Protein AF-A0A9D7EBZ7-F1 (afdb_monomer_lite)

Foldseek 3Di:
DQLLDLVVLLVVLVVCCVVVVAAAEAELDWADFAFADPVGDDPVVLVVRLSTQPVSLVSNCVNRLVRCQVVLGHFYAYDFDCLLVPPDHRGNSVNVSHDPDGRDVDSPRHD

Radius of gyration: 15.59 Å; chains: 1; bounding box: 38×27×40 Å

Structure (mmCIF, N/CA/C/O backbone):
data_AF-A0A9D7EBZ7-F1
#
_entry.id   AF-A0A9D7EBZ7-F1
#
loop_
_atom_site.group_PDB
_atom_site.id
_atom_site.type_symbol
_atom_site.label_atom_id
_atom_site.label_alt_id
_atom_site.label_comp_id
_atom_site.label_asym_id
_atom_site.label_entity_id
_atom_site.label_seq_id
_atom_site.pdbx_PDB_ins_code
_atom_site.Cartn_x
_atom_site.Cartn_y
_atom_site.Cartn_z
_atom_site.occupancy
_atom_site.B_iso_or_equiv
_atom_site.auth_seq_id
_atom_site.auth_comp_id
_atom_site.auth_asym_id
_atom_site.auth_atom_id
_atom_site.pdbx_PDB_model_num
ATOM 1 N N . MET A 1 1 ? -5.151 -9.633 0.486 1.00 91.19 1 MET A N 1
ATOM 2 C CA . MET A 1 1 ? -5.537 -8.247 0.155 1.00 91.19 1 MET A CA 1
ATOM 3 C C . MET A 1 1 ? -4.578 -7.730 -0.897 1.00 91.19 1 MET A C 1
ATOM 5 O O . MET A 1 1 ? -3.376 -7.832 -0.677 1.00 91.19 1 MET A O 1
ATOM 9 N N . ASP A 1 2 ? -5.095 -7.216 -2.009 1.00 94.62 2 ASP A N 1
ATOM 10 C CA . ASP A 1 2 ? -4.317 -6.480 -3.008 1.00 94.62 2 ASP A CA 1
ATOM 11 C C . ASP A 1 2 ? -4.456 -4.974 -2.731 1.00 94.62 2 ASP A C 1
ATOM 13 O O . ASP A 1 2 ? -5.565 -4.457 -2.673 1.00 94.62 2 ASP A O 1
ATOM 17 N N . ILE A 1 3 ? -3.339 -4.270 -2.527 1.00 92.50 3 ILE A N 1
ATOM 18 C CA . ILE A 1 3 ? -3.337 -2.829 -2.214 1.00 92.50 3 ILE A CA 1
ATOM 19 C C . ILE A 1 3 ? -3.491 -1.938 -3.453 1.00 92.50 3 ILE A C 1
ATOM 21 O O . ILE A 1 3 ? -3.648 -0.723 -3.328 1.00 92.50 3 ILE A O 1
ATOM 25 N N . SER A 1 4 ? -3.423 -2.512 -4.654 1.00 94.00 4 SER A N 1
ATOM 26 C CA . SER A 1 4 ? -3.658 -1.783 -5.900 1.00 94.00 4 SER A CA 1
ATOM 27 C C . SER A 1 4 ? -5.150 -1.548 -6.175 1.00 94.00 4 SER A C 1
ATOM 29 O O . SER A 1 4 ? -5.482 -0.643 -6.944 1.00 94.00 4 SER A O 1
ATOM 31 N N . ASP A 1 5 ? -6.029 -2.282 -5.482 1.00 96.56 5 ASP A N 1
ATOM 32 C CA . ASP A 1 5 ? -7.487 -2.210 -5.573 1.00 96.56 5 ASP A CA 1
ATOM 33 C C . ASP A 1 5 ? -8.110 -1.716 -4.256 1.00 96.56 5 ASP A C 1
ATOM 35 O O . ASP A 1 5 ? -7.930 -2.300 -3.187 1.00 96.56 5 ASP A O 1
ATOM 39 N N . SER A 1 6 ? -8.891 -0.639 -4.339 1.00 95.44 6 SER A N 1
ATOM 40 C CA . SER A 1 6 ? -9.592 -0.074 -3.184 1.00 95.44 6 SER A CA 1
ATOM 41 C C . SER A 1 6 ? -10.625 -1.040 -2.597 1.00 95.44 6 SER A C 1
ATOM 43 O O . SER A 1 6 ? -10.713 -1.146 -1.378 1.00 95.44 6 SER A O 1
ATOM 45 N N . ALA A 1 7 ? -11.361 -1.787 -3.429 1.00 97.50 7 ALA A N 1
ATOM 46 C CA . ALA A 1 7 ? -12.395 -2.700 -2.944 1.00 97.50 7 ALA A CA 1
ATOM 47 C C . ALA A 1 7 ? -11.783 -3.867 -2.158 1.00 97.50 7 ALA A C 1
ATOM 49 O O . ALA A 1 7 ? -12.284 -4.232 -1.090 1.00 97.50 7 ALA A O 1
ATOM 50 N N . SER A 1 8 ? -10.656 -4.415 -2.633 1.00 98.00 8 SER A N 1
ATOM 51 C CA . SER A 1 8 ? -9.901 -5.413 -1.875 1.00 98.00 8 SER A CA 1
ATOM 52 C C . SER A 1 8 ? -9.413 -4.883 -0.524 1.00 98.00 8 SER A C 1
ATOM 54 O O . SER A 1 8 ? -9.393 -5.665 0.431 1.00 98.00 8 SER A O 1
ATOM 56 N N . VAL A 1 9 ? -8.983 -3.619 -0.438 1.00 97.88 9 VAL A N 1
ATOM 57 C CA . VAL A 1 9 ? -8.517 -3.012 0.819 1.00 97.88 9 VAL A CA 1
ATOM 58 C C . VAL A 1 9 ? -9.673 -2.810 1.789 1.00 97.88 9 VAL A C 1
ATOM 60 O O . VAL A 1 9 ? -9.587 -3.249 2.936 1.00 97.88 9 VAL A O 1
ATOM 63 N N . ASP A 1 10 ? -10.764 -2.209 1.323 1.00 97.38 10 ASP A N 1
ATOM 64 C CA . ASP A 1 10 ? -11.931 -1.910 2.152 1.00 97.38 10 ASP A CA 1
ATOM 65 C C . ASP A 1 10 ? -12.536 -3.193 2.730 1.00 97.38 10 ASP A C 1
ATOM 67 O O . ASP A 1 10 ? -12.809 -3.270 3.929 1.00 97.38 10 ASP A O 1
ATOM 71 N N . LYS A 1 11 ? -12.652 -4.243 1.903 1.00 98.25 11 LYS A N 1
ATOM 72 C CA . LYS A 1 11 ? -13.114 -5.563 2.344 1.00 98.25 11 LYS A CA 1
ATOM 73 C C . LYS A 1 11 ? -12.225 -6.136 3.448 1.00 98.25 11 LYS A C 1
ATOM 75 O O . LYS A 1 11 ? -12.730 -6.555 4.484 1.00 98.25 11 LYS A O 1
ATOM 80 N N . ALA A 1 12 ? -10.908 -6.134 3.251 1.00 97.81 12 ALA A N 1
ATOM 81 C CA . ALA A 1 12 ? -9.978 -6.702 4.222 1.00 97.81 12 ALA A CA 1
ATOM 82 C C . ALA A 1 12 ? -9.969 -5.928 5.551 1.00 97.81 12 ALA A C 1
ATOM 84 O O . ALA A 1 12 ? -9.928 -6.535 6.620 1.00 97.81 12 ALA A O 1
ATOM 85 N N . VAL A 1 13 ? -10.037 -4.593 5.505 1.00 97.50 13 VAL A N 1
ATOM 86 C CA . VAL A 1 13 ? -10.122 -3.766 6.718 1.00 97.50 13 VAL A CA 1
ATOM 87 C C . VAL A 1 13 ? -11.437 -4.015 7.453 1.00 97.50 13 VAL A C 1
ATOM 89 O O . VAL A 1 13 ? -11.419 -4.184 8.672 1.00 97.50 13 VAL A O 1
ATOM 92 N N . ALA A 1 14 ? -12.561 -4.097 6.736 1.00 97.38 14 ALA A N 1
ATOM 93 C CA . ALA A 1 14 ? -13.860 -4.396 7.331 1.00 97.38 14 ALA A CA 1
ATOM 94 C C . ALA A 1 14 ? -13.879 -5.774 8.012 1.00 97.38 14 ALA A C 1
ATOM 96 O O . ALA A 1 14 ? -14.337 -5.885 9.147 1.00 97.38 14 ALA A O 1
ATOM 97 N N . GLU A 1 15 ? -13.325 -6.804 7.366 1.00 97.94 15 GLU A N 1
ATOM 98 C CA . GLU A 1 15 ? -13.216 -8.154 7.935 1.00 97.94 15 GLU A CA 1
ATOM 99 C C . GLU A 1 15 ? -12.388 -8.175 9.229 1.00 97.94 15 GLU A C 1
ATOM 101 O O . GLU A 1 15 ? -12.781 -8.814 10.207 1.00 97.94 15 GLU A O 1
ATOM 106 N N . ILE A 1 16 ? -11.261 -7.457 9.273 1.00 97.25 16 ILE A N 1
ATOM 107 C CA . ILE A 1 16 ? -10.430 -7.366 10.484 1.00 97.25 16 ILE A CA 1
ATOM 108 C C . ILE A 1 16 ? -11.181 -6.630 11.593 1.00 97.25 16 ILE A C 1
ATOM 110 O O . ILE A 1 16 ? -11.203 -7.096 12.729 1.00 97.25 16 ILE A O 1
ATOM 114 N N . LEU A 1 17 ? -11.826 -5.504 11.281 1.00 96.12 17 LEU A N 1
ATOM 115 C CA . LEU A 1 17 ? -12.593 -4.743 12.269 1.00 96.12 17 LEU A CA 1
ATOM 116 C C . LEU A 1 17 ? -13.782 -5.537 12.812 1.00 96.12 17 LEU A C 1
ATOM 118 O O . LEU A 1 17 ? -14.072 -5.443 14.000 1.00 96.12 17 LEU A O 1
ATOM 122 N N . GLN A 1 18 ? -14.436 -6.351 11.983 1.00 97.31 18 GLN A N 1
ATOM 123 C CA . GLN A 1 18 ? -15.518 -7.225 12.430 1.00 97.31 18 GLN A CA 1
ATOM 124 C C . GLN A 1 18 ? -15.026 -8.290 13.419 1.00 97.31 18 GLN A C 1
ATOM 126 O O . GLN A 1 18 ? -15.745 -8.638 14.352 1.00 97.31 18 GLN A O 1
ATOM 131 N N . ARG A 1 19 ? -13.813 -8.813 13.215 1.00 97.44 19 ARG A N 1
ATOM 132 C CA . ARG A 1 19 ? -13.243 -9.894 14.032 1.00 97.44 19 ARG A CA 1
ATOM 133 C C . ARG A 1 19 ? -12.580 -9.400 15.312 1.00 97.44 19 ARG A C 1
ATOM 135 O O . ARG A 1 19 ? -12.784 -9.984 16.367 1.00 97.44 19 ARG A O 1
ATOM 142 N N . GLU A 1 20 ? -11.794 -8.336 15.205 1.00 96.88 20 GLU A N 1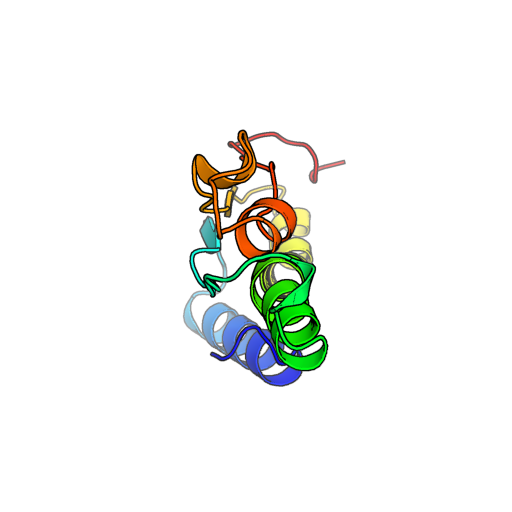
ATOM 143 C CA . GLU A 1 20 ? -10.894 -7.868 16.265 1.00 96.88 20 GLU A CA 1
ATOM 144 C C . GLU A 1 20 ? -11.387 -6.566 16.922 1.00 96.88 20 GLU A C 1
ATOM 146 O O . GLU A 1 20 ? -10.806 -6.081 17.893 1.00 96.88 20 GLU A O 1
ATOM 151 N N . GLY A 1 21 ? -12.436 -5.940 16.375 1.00 94.56 21 GLY A N 1
ATOM 152 C CA . GLY A 1 21 ? -13.030 -4.689 16.863 1.00 94.56 21 GLY A CA 1
ATOM 153 C C . GLY A 1 21 ? -12.192 -3.433 16.598 1.00 94.56 21 GLY A C 1
ATOM 154 O O . GLY A 1 21 ? -12.729 -2.326 16.527 1.00 94.56 21 GLY A O 1
ATOM 155 N N . ARG A 1 22 ? -10.870 -3.566 16.433 1.00 92.94 22 ARG A N 1
ATOM 156 C CA . ARG A 1 22 ? -9.963 -2.440 16.184 1.00 92.94 22 ARG A CA 1
ATOM 157 C C . ARG A 1 22 ? -8.689 -2.841 15.446 1.00 92.94 22 ARG A C 1
ATOM 159 O O . ARG A 1 22 ? -8.307 -4.001 15.394 1.00 92.94 22 ARG A O 1
ATOM 166 N N . ILE A 1 23 ? -8.005 -1.823 14.926 1.00 95.88 23 ILE A N 1
ATOM 167 C CA . ILE A 1 23 ? -6.661 -1.922 14.350 1.00 95.88 23 ILE A CA 1
ATOM 168 C C . ILE A 1 23 ? -5.784 -0.900 15.070 1.00 95.88 23 ILE A C 1
ATOM 170 O O . ILE A 1 23 ? -6.015 0.308 14.959 1.00 95.88 23 ILE A O 1
ATOM 174 N N . ASP A 1 24 ? -4.801 -1.388 15.821 1.00 93.62 24 ASP A N 1
ATOM 175 C CA . ASP A 1 24 ? -3.899 -0.551 16.619 1.00 93.62 24 ASP A CA 1
ATOM 176 C C . ASP A 1 24 ? -2.665 -0.113 15.820 1.00 93.62 24 ASP A C 1
ATOM 178 O O . ASP A 1 24 ? -2.188 1.016 15.955 1.00 93.62 24 ASP A O 1
ATOM 182 N N . VAL A 1 25 ? -2.159 -0.988 14.949 1.00 93.69 25 VAL A N 1
ATOM 183 C CA . VAL A 1 25 ? -0.958 -0.740 14.150 1.00 93.69 25 VAL A CA 1
ATOM 184 C C . VAL A 1 25 ? -1.177 -1.210 12.719 1.00 93.69 25 VAL A C 1
ATOM 186 O O . VAL A 1 25 ? -1.666 -2.312 12.489 1.00 93.69 25 VAL A O 1
ATOM 189 N N . VAL A 1 26 ? -0.771 -0.385 11.756 1.00 94.19 26 VAL A N 1
ATOM 190 C CA . VAL A 1 26 ? -0.663 -0.760 10.343 1.00 94.19 26 VAL A CA 1
ATOM 191 C C . VAL A 1 26 ? 0.783 -0.649 9.904 1.00 94.19 26 VAL A C 1
ATOM 193 O O . VAL A 1 26 ? 1.429 0.366 10.149 1.00 94.19 26 VAL A O 1
ATOM 196 N N . VAL A 1 27 ? 1.273 -1.672 9.207 1.00 92.31 27 VAL A N 1
ATOM 197 C CA . VAL A 1 27 ? 2.588 -1.662 8.565 1.00 92.31 27 VAL A CA 1
ATOM 198 C C . VAL A 1 27 ? 2.395 -1.795 7.059 1.00 92.31 27 VAL A C 1
ATOM 200 O O . VAL A 1 27 ? 2.097 -2.870 6.543 1.00 92.31 27 VAL A O 1
ATOM 203 N N . ASN A 1 28 ? 2.571 -0.691 6.344 1.00 90.44 28 ASN A N 1
ATOM 204 C CA . ASN A 1 28 ? 2.560 -0.661 4.890 1.00 90.44 28 ASN A CA 1
ATOM 205 C C . ASN A 1 28 ? 3.925 -1.117 4.372 1.00 90.44 28 ASN A C 1
ATOM 207 O O . ASN A 1 28 ? 4.877 -0.340 4.307 1.00 90.44 28 ASN A O 1
ATOM 211 N N . ASN A 1 29 ? 4.014 -2.407 4.052 1.00 89.12 29 ASN A N 1
ATOM 212 C CA . ASN A 1 29 ? 5.239 -3.050 3.573 1.00 89.12 29 ASN A CA 1
ATOM 213 C C . ASN A 1 29 ? 5.198 -3.438 2.087 1.00 89.12 29 ASN A C 1
ATOM 215 O O . ASN A 1 29 ? 6.240 -3.647 1.469 1.00 89.12 29 ASN A O 1
ATOM 219 N N . ALA A 1 30 ? 4.005 -3.574 1.511 1.00 86.88 30 ALA A N 1
ATOM 220 C CA . ALA A 1 30 ? 3.872 -3.997 0.127 1.00 86.88 30 ALA A CA 1
ATOM 221 C C . ALA A 1 30 ? 4.487 -2.957 -0.823 1.00 86.88 30 ALA A C 1
ATOM 223 O O . ALA A 1 30 ? 4.246 -1.757 -0.701 1.00 86.88 30 ALA A O 1
ATOM 224 N N . GLY A 1 31 ? 5.288 -3.440 -1.771 1.00 84.75 31 GLY A N 1
ATOM 225 C CA . GLY A 1 31 ? 5.956 -2.595 -2.744 1.00 84.75 31 GLY A CA 1
ATOM 226 C C . GLY A 1 31 ? 6.550 -3.387 -3.902 1.00 84.75 31 GLY A C 1
ATOM 227 O O . GLY A 1 31 ? 6.898 -4.558 -3.771 1.00 84.75 31 GLY A O 1
ATOM 228 N N . LEU A 1 32 ? 6.680 -2.713 -5.036 1.00 85.00 32 LEU A N 1
ATOM 229 C CA . LEU A 1 32 ? 7.312 -3.176 -6.260 1.00 85.00 32 LEU A CA 1
ATOM 230 C C . LEU A 1 32 ? 8.632 -2.418 -6.476 1.00 85.00 32 LEU A C 1
ATOM 232 O O . LEU A 1 32 ? 8.805 -1.284 -6.016 1.00 85.00 32 LEU A O 1
ATOM 236 N N . GLY A 1 33 ? 9.578 -3.057 -7.158 1.00 82.69 33 GLY A N 1
ATOM 237 C CA . GLY A 1 33 ? 10.806 -2.434 -7.635 1.00 82.69 33 GLY A CA 1
ATOM 238 C C . GLY A 1 33 ? 11.012 -2.748 -9.111 1.00 82.69 33 GLY A C 1
ATOM 239 O O . GLY A 1 33 ? 10.841 -3.886 -9.533 1.00 82.69 33 GLY A O 1
ATOM 240 N N . ILE A 1 34 ? 11.378 -1.727 -9.873 1.00 82.50 34 ILE A N 1
ATOM 241 C CA . ILE A 1 34 ? 11.780 -1.787 -11.277 1.00 82.50 34 ILE A CA 1
ATOM 242 C C . ILE A 1 34 ? 13.258 -1.398 -11.387 1.00 82.50 34 ILE A C 1
ATOM 244 O O . ILE A 1 34 ? 13.731 -0.480 -10.704 1.00 82.50 34 ILE A O 1
ATOM 248 N N . GLN A 1 35 ? 13.975 -2.112 -12.249 1.00 80.50 35 GLN A N 1
ATOM 249 C CA . GLN A 1 35 ? 15.349 -1.814 -12.642 1.00 80.50 35 GLN A CA 1
ATOM 250 C C . GLN A 1 35 ? 15.357 -1.465 -14.133 1.00 80.50 35 GLN A C 1
ATOM 252 O O . GLN A 1 35 ? 14.664 -2.120 -14.904 1.00 80.50 35 GLN A O 1
ATOM 257 N N . GLY A 1 36 ? 16.102 -0.434 -14.510 1.00 79.88 36 GLY A N 1
ATOM 258 C CA . GLY A 1 36 ? 16.123 0.149 -15.848 1.00 79.88 36 GLY A CA 1
ATOM 259 C C . GLY A 1 36 ? 16.678 1.571 -15.814 1.00 79.88 36 GLY A C 1
ATOM 260 O O . GLY A 1 36 ? 16.538 2.267 -14.797 1.00 79.88 36 GLY A O 1
ATOM 261 N N . ALA A 1 37 ? 17.289 2.014 -16.915 1.00 81.00 37 ALA A N 1
ATOM 262 C CA . ALA A 1 37 ? 17.434 3.445 -17.160 1.00 81.00 37 ALA A CA 1
ATOM 263 C C . ALA A 1 37 ? 16.031 4.063 -17.235 1.00 81.00 37 ALA A C 1
ATOM 265 O O . ALA A 1 37 ? 15.069 3.373 -17.564 1.00 81.00 37 ALA A O 1
ATOM 266 N N . VAL A 1 38 ? 15.877 5.335 -16.876 1.00 78.19 38 VAL A N 1
ATOM 267 C CA . VAL A 1 38 ? 14.535 5.938 -16.777 1.00 78.19 38 VAL A CA 1
ATOM 268 C C . VAL A 1 38 ? 13.838 5.939 -18.141 1.00 78.19 38 VAL A C 1
ATOM 270 O O . VAL A 1 38 ? 12.637 5.703 -18.210 1.00 78.19 38 VAL A O 1
ATOM 273 N N . GLU A 1 39 ? 14.608 6.140 -19.205 1.00 83.69 39 GLU A N 1
ATOM 274 C CA . GLU A 1 39 ? 14.206 6.093 -20.608 1.00 83.69 39 GLU A CA 1
ATOM 275 C C . GLU A 1 39 ? 13.869 4.683 -21.121 1.00 83.69 39 GLU A C 1
ATOM 277 O O . GLU A 1 39 ? 13.093 4.557 -22.065 1.00 83.69 39 GLU A O 1
ATOM 282 N N . ASP A 1 40 ? 14.394 3.636 -20.478 1.00 86.19 40 ASP A N 1
ATOM 283 C CA . ASP A 1 40 ? 14.173 2.232 -20.856 1.00 86.19 40 ASP A CA 1
ATOM 284 C C . ASP A 1 40 ? 12.972 1.609 -20.120 1.00 86.19 40 ASP A C 1
ATOM 286 O O . ASP A 1 40 ? 12.571 0.476 -20.396 1.00 86.19 40 ASP A O 1
ATOM 290 N N . VAL A 1 41 ? 12.413 2.310 -19.128 1.00 85.81 41 VAL A N 1
ATOM 291 C CA . VAL A 1 41 ? 11.301 1.805 -18.320 1.00 85.81 41 VAL A CA 1
ATOM 292 C C . VAL A 1 41 ? 9.984 2.061 -19.038 1.00 85.81 41 VAL A C 1
ATOM 294 O O . VAL A 1 41 ? 9.606 3.205 -19.277 1.00 85.81 41 VAL A O 1
ATOM 297 N N . ASP A 1 42 ? 9.246 0.982 -19.293 1.00 89.81 42 ASP A N 1
ATOM 298 C CA . AS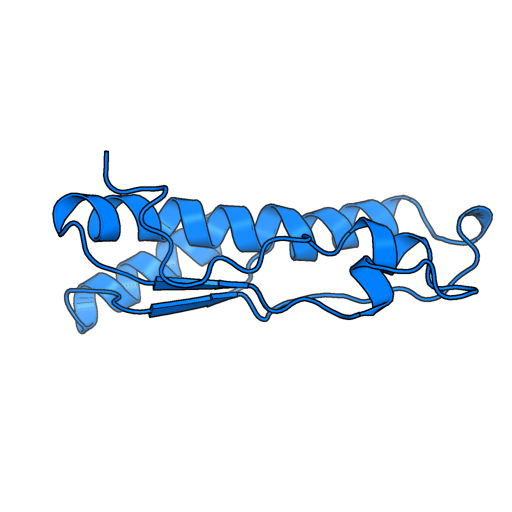P A 1 42 ? 7.882 1.039 -19.815 1.00 89.81 42 ASP A CA 1
ATOM 299 C C . ASP A 1 42 ? 6.996 1.968 -18.946 1.00 89.81 42 ASP A C 1
ATOM 301 O O . ASP A 1 42 ? 6.893 1.757 -17.724 1.00 89.81 42 ASP A O 1
ATOM 305 N N . PRO A 1 43 ? 6.349 2.993 -19.539 1.00 89.50 43 PRO A N 1
ATOM 306 C CA . PRO A 1 43 ? 5.435 3.885 -18.834 1.00 89.50 43 PRO A CA 1
ATOM 307 C C . PRO A 1 43 ? 4.344 3.161 -18.037 1.00 89.50 43 PRO A C 1
ATOM 309 O O . PRO A 1 43 ? 4.039 3.571 -16.912 1.00 89.50 43 PRO A O 1
ATOM 312 N N . ASP A 1 44 ? 3.797 2.057 -18.552 1.00 91.88 44 ASP A N 1
ATOM 313 C CA . ASP A 1 44 ? 2.749 1.297 -17.860 1.00 91.88 44 ASP A CA 1
ATOM 314 C C . ASP A 1 44 ? 3.294 0.621 -16.599 1.00 91.88 44 ASP A C 1
ATOM 316 O O . ASP A 1 44 ? 2.645 0.577 -15.544 1.00 91.88 44 ASP A O 1
ATOM 320 N N . MET A 1 45 ? 4.545 0.166 -16.658 1.00 88.50 45 MET A N 1
ATOM 321 C CA . MET A 1 45 ? 5.242 -0.364 -15.495 1.00 88.50 45 MET A CA 1
ATOM 322 C C . MET A 1 45 ? 5.525 0.725 -14.456 1.00 88.50 45 MET A C 1
ATOM 324 O O . MET A 1 45 ? 5.343 0.482 -13.257 1.00 88.50 45 MET A O 1
ATOM 328 N N . ALA A 1 46 ? 5.903 1.933 -14.881 1.00 87.19 46 ALA A N 1
ATOM 329 C CA . ALA A 1 46 ? 6.076 3.073 -13.981 1.00 87.19 46 ALA A CA 1
ATOM 330 C C . ALA A 1 46 ? 4.756 3.478 -13.294 1.00 87.19 46 ALA A C 1
ATOM 332 O O . ALA A 1 46 ? 4.733 3.708 -12.080 1.00 87.19 46 ALA A O 1
ATOM 333 N N . LEU A 1 47 ? 3.637 3.488 -14.023 1.00 90.31 47 LEU A N 1
ATOM 334 C CA . LEU A 1 47 ? 2.314 3.751 -13.450 1.00 90.31 47 LEU A CA 1
ATOM 335 C C . LEU A 1 47 ? 1.916 2.684 -12.429 1.00 90.31 47 LEU A C 1
ATOM 337 O O . LEU A 1 47 ? 1.457 3.008 -11.330 1.00 90.31 47 LEU A O 1
ATOM 341 N N . ARG A 1 48 ? 2.145 1.406 -12.745 1.00 90.81 48 ARG A N 1
ATOM 342 C CA . ARG A 1 48 ? 1.874 0.299 -11.820 1.00 90.81 48 ARG A CA 1
ATOM 343 C C . ARG A 1 48 ? 2.715 0.397 -10.548 1.00 90.81 48 ARG A C 1
ATOM 345 O O . ARG A 1 48 ? 2.206 0.161 -9.452 1.00 90.81 48 ARG A O 1
ATOM 352 N N . LEU A 1 49 ? 3.980 0.787 -10.678 1.00 89.62 49 LEU A N 1
ATOM 353 C CA . LEU A 1 49 ? 4.880 1.026 -9.554 1.00 89.62 49 LEU A CA 1
ATOM 354 C C . LEU A 1 49 ? 4.348 2.126 -8.622 1.00 89.62 49 LEU A C 1
ATOM 356 O O . LEU A 1 49 ? 4.303 1.917 -7.409 1.00 89.62 49 LEU A O 1
ATOM 360 N N . LEU A 1 50 ? 3.900 3.261 -9.169 1.00 89.06 50 LEU A N 1
ATOM 361 C CA . LEU A 1 50 ? 3.283 4.341 -8.389 1.00 89.06 50 LEU A CA 1
ATOM 362 C C . LEU A 1 50 ? 1.969 3.894 -7.737 1.00 89.06 50 LEU A C 1
ATOM 364 O O . LEU A 1 50 ? 1.722 4.184 -6.562 1.00 89.06 50 LEU A O 1
ATOM 368 N N . ASN A 1 51 ? 1.145 3.144 -8.473 1.00 92.50 51 ASN A N 1
ATOM 369 C CA . ASN A 1 51 ? -0.130 2.648 -7.969 1.00 92.50 51 ASN A CA 1
ATOM 370 C C . ASN A 1 51 ? 0.042 1.741 -6.741 1.00 92.50 51 ASN A C 1
ATOM 372 O O . ASN A 1 51 ? -0.764 1.800 -5.814 1.00 92.50 51 ASN A O 1
ATOM 376 N N . ILE A 1 52 ? 1.101 0.932 -6.709 1.00 90.62 52 ILE A N 1
ATOM 377 C CA . ILE A 1 52 ? 1.397 0.046 -5.580 1.00 90.62 52 ILE A CA 1
ATOM 378 C C . ILE A 1 52 ? 2.112 0.818 -4.464 1.00 90.62 52 ILE A C 1
ATOM 380 O O . ILE A 1 52 ? 1.601 0.894 -3.348 1.00 90.62 52 ILE A O 1
ATOM 384 N N . ASN A 1 53 ? 3.269 1.418 -4.753 1.00 88.50 53 ASN A N 1
ATOM 385 C CA . ASN A 1 53 ? 4.166 1.937 -3.714 1.00 88.50 53 ASN A CA 1
ATOM 386 C C . ASN A 1 53 ? 3.660 3.220 -3.049 1.00 88.50 53 ASN A C 1
ATOM 388 O O . ASN A 1 53 ? 3.987 3.477 -1.891 1.00 88.50 53 ASN A O 1
ATOM 392 N N . VAL A 1 54 ? 2.890 4.032 -3.775 1.00 86.88 54 VAL A N 1
ATOM 393 C CA . VAL A 1 54 ? 2.373 5.312 -3.276 1.00 86.88 54 VAL A CA 1
ATOM 394 C C . VAL A 1 54 ? 0.890 5.179 -2.971 1.00 86.88 54 VAL A C 1
ATOM 396 O O . VAL A 1 54 ? 0.463 5.333 -1.823 1.00 86.88 54 VAL A O 1
ATOM 399 N N . LEU A 1 55 ? 0.091 4.866 -3.995 1.00 92.06 55 LEU A N 1
ATOM 400 C CA . LEU A 1 55 ? -1.362 4.875 -3.851 1.00 92.06 55 LEU A CA 1
ATOM 401 C C . LEU A 1 55 ? -1.863 3.704 -3.008 1.00 92.06 55 LEU A C 1
ATOM 403 O O . LEU A 1 55 ? -2.831 3.873 -2.271 1.00 92.06 55 LEU A O 1
ATOM 407 N N . GLY A 1 56 ? -1.206 2.546 -3.045 1.00 93.31 56 GLY A N 1
ATOM 408 C CA . GLY A 1 56 ? -1.621 1.405 -2.238 1.00 93.31 56 GLY A CA 1
ATOM 409 C C . GLY A 1 56 ? -1.466 1.653 -0.738 1.00 93.31 56 GLY A C 1
ATOM 410 O O . GLY A 1 56 ? -2.415 1.445 0.017 1.00 93.31 56 GLY A O 1
ATOM 411 N N . ALA A 1 57 ? -0.339 2.227 -0.308 1.00 90.69 57 ALA A N 1
ATOM 412 C CA . ALA A 1 57 ? -0.172 2.680 1.072 1.00 90.69 57 ALA A CA 1
ATOM 413 C C . ALA A 1 57 ? -1.217 3.742 1.464 1.00 90.69 57 ALA A C 1
ATOM 415 O O . ALA A 1 57 ? -1.774 3.698 2.562 1.00 90.69 57 ALA A O 1
ATOM 416 N N . HIS A 1 58 ? -1.524 4.677 0.558 1.00 92.19 58 HIS A N 1
ATOM 417 C CA . HIS A 1 58 ? -2.564 5.681 0.779 1.00 92.19 58 HIS A CA 1
ATOM 418 C C . HIS A 1 58 ? -3.963 5.059 0.944 1.00 92.19 58 HIS A C 1
ATOM 420 O O . HIS A 1 58 ? -4.696 5.465 1.846 1.00 92.19 58 HIS A O 1
ATOM 426 N N . ARG A 1 59 ? -4.334 4.062 0.125 1.00 96.12 59 ARG A N 1
ATOM 427 C CA . ARG A 1 59 ? -5.619 3.344 0.237 1.00 96.12 59 ARG A CA 1
ATOM 428 C C . ARG A 1 59 ? -5.772 2.694 1.607 1.00 96.12 59 ARG A C 1
ATOM 430 O O . ARG A 1 59 ? -6.783 2.914 2.268 1.00 96.12 59 ARG A O 1
ATOM 437 N N . VAL A 1 60 ? -4.741 1.982 2.069 1.00 95.38 60 VAL A N 1
ATOM 438 C CA . VAL A 1 60 ? -4.750 1.356 3.399 1.00 95.38 60 VAL A CA 1
ATOM 439 C C . VAL A 1 60 ? -4.894 2.413 4.494 1.00 95.38 60 VAL A C 1
ATOM 441 O O . VAL A 1 60 ? -5.758 2.278 5.357 1.00 95.38 60 VAL A O 1
ATOM 444 N N . CYS A 1 61 ? -4.118 3.503 4.439 1.00 93.62 61 CYS A N 1
ATOM 445 C CA . CYS A 1 61 ? -4.252 4.612 5.387 1.00 93.62 61 CYS A CA 1
ATOM 446 C C . CYS A 1 61 ? -5.682 5.167 5.412 1.00 93.62 61 CYS A C 1
ATOM 448 O O . CYS A 1 61 ? -6.259 5.330 6.484 1.00 93.62 61 CYS A O 1
ATOM 450 N N . ARG A 1 62 ? -6.271 5.439 4.243 1.00 94.69 62 ARG A N 1
ATOM 451 C CA . ARG A 1 62 ? -7.631 5.977 4.128 1.00 94.69 62 ARG A CA 1
ATOM 452 C C . ARG A 1 62 ? -8.671 5.052 4.766 1.00 94.69 62 ARG A C 1
ATOM 454 O O . ARG A 1 62 ? -9.584 5.563 5.406 1.00 94.69 62 ARG A O 1
ATOM 461 N N . ALA A 1 63 ? -8.517 3.739 4.622 1.00 96.31 63 ALA A N 1
ATOM 462 C CA . ALA A 1 63 ? -9.443 2.761 5.183 1.00 96.31 63 ALA A CA 1
ATOM 463 C C . ALA A 1 63 ? -9.342 2.650 6.719 1.00 96.31 63 ALA A C 1
ATOM 465 O O . ALA A 1 63 ? -10.360 2.532 7.395 1.00 96.31 63 ALA A O 1
ATOM 466 N N . VAL A 1 64 ? -8.137 2.735 7.299 1.00 95.25 64 VAL A N 1
ATOM 467 C CA . VAL A 1 64 ? -7.944 2.548 8.756 1.00 95.25 64 VAL A CA 1
ATOM 468 C C . VAL A 1 64 ? -8.029 3.838 9.579 1.00 95.25 64 VAL A C 1
ATOM 470 O O . VAL A 1 64 ? -8.357 3.796 10.768 1.00 95.25 64 VAL A O 1
ATOM 473 N N . LEU A 1 65 ? -7.730 4.992 8.969 1.00 93.31 65 LEU A N 1
ATOM 474 C CA . LEU A 1 65 ? -7.650 6.281 9.663 1.00 93.31 65 LEU A CA 1
ATOM 475 C C . LEU A 1 65 ? -8.947 6.709 10.370 1.00 93.31 65 LEU A C 1
ATOM 477 O O . LEU A 1 65 ? -8.820 7.262 11.461 1.00 93.31 65 LEU A O 1
ATOM 481 N N . PRO A 1 66 ? -10.166 6.488 9.834 1.00 93.12 66 PRO A N 1
ATOM 482 C CA . PRO A 1 66 ? -11.398 6.883 10.519 1.00 93.12 66 PRO A CA 1
ATOM 483 C C . PRO A 1 66 ? -11.534 6.253 11.912 1.00 93.12 66 PRO A C 1
ATOM 485 O O . PRO A 1 66 ? -11.675 6.976 12.896 1.00 93.12 66 PRO A O 1
ATOM 488 N N . GLY A 1 67 ? -11.384 4.927 12.013 1.00 92.56 67 GLY A N 1
ATOM 489 C CA . GLY A 1 67 ? -11.497 4.219 13.293 1.00 92.56 67 GLY A CA 1
ATOM 490 C C . GLY A 1 67 ? -10.344 4.531 14.248 1.00 92.56 67 GLY A C 1
ATOM 491 O O . GLY A 1 67 ? -10.532 4.631 15.457 1.00 92.56 67 GLY A O 1
ATOM 492 N N . MET A 1 68 ? -9.141 4.740 13.714 1.00 93.25 68 MET A N 1
ATOM 493 C CA . MET A 1 68 ? -8.022 5.252 14.499 1.00 93.25 68 MET A CA 1
ATOM 494 C C . MET A 1 68 ? -8.345 6.642 15.085 1.00 93.25 68 MET A C 1
ATOM 496 O O . MET A 1 68 ? -8.099 6.885 16.268 1.00 93.25 68 MET A O 1
ATOM 500 N N . ARG A 1 69 ? -8.899 7.561 14.273 1.00 90.06 69 ARG A N 1
ATOM 501 C CA . ARG A 1 69 ? -9.197 8.959 14.653 1.00 90.06 69 ARG A CA 1
ATOM 502 C C . ARG A 1 69 ? -10.247 9.057 15.740 1.00 90.06 69 ARG A C 1
ATOM 504 O O . ARG A 1 69 ? -10.043 9.807 16.689 1.00 90.06 69 ARG A O 1
ATOM 511 N N . GLU A 1 70 ? -11.313 8.276 15.625 1.00 91.88 70 GLU A N 1
ATOM 512 C CA . GLU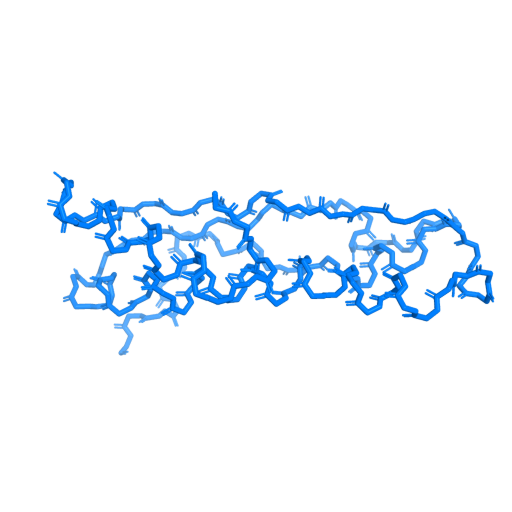 A 1 70 ? -12.356 8.181 16.648 1.00 91.88 70 GLU A CA 1
ATOM 513 C C . GLU A 1 70 ? -11.765 7.818 18.018 1.00 91.88 70 GLU A C 1
ATOM 515 O O . GLU A 1 70 ? -12.068 8.452 19.028 1.00 91.88 70 GLU A O 1
ATOM 520 N N . ARG A 1 71 ? -10.824 6.868 18.038 1.00 91.12 71 ARG A N 1
ATOM 521 C CA . ARG A 1 71 ? -10.132 6.430 19.259 1.00 91.12 71 ARG A CA 1
ATOM 522 C C . ARG A 1 71 ? -8.993 7.351 19.696 1.00 91.12 71 ARG A C 1
ATOM 524 O O . ARG A 1 71 ? -8.436 7.151 20.773 1.00 91.12 71 ARG A O 1
ATOM 531 N N . LYS A 1 72 ? -8.600 8.321 18.861 1.00 90.06 72 LYS A N 1
ATOM 532 C CA . LYS A 1 72 ? -7.392 9.154 19.027 1.00 90.06 72 LYS A CA 1
AT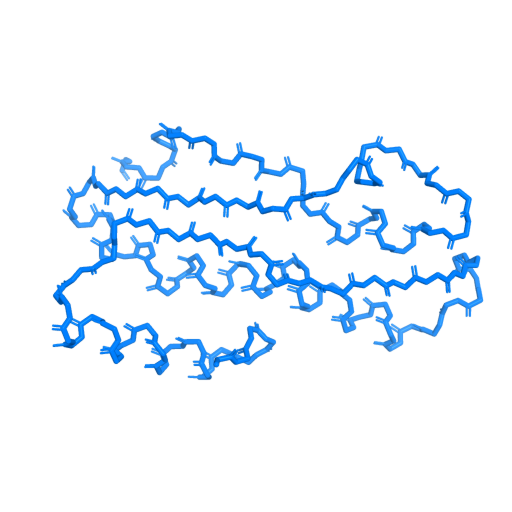OM 533 C C . LYS A 1 72 ? -6.128 8.321 19.299 1.00 90.06 72 LYS A C 1
ATOM 535 O O . LYS A 1 72 ? -5.215 8.766 19.997 1.00 90.06 72 LYS A O 1
ATOM 540 N N . GLN A 1 73 ? -6.090 7.100 18.766 1.00 88.12 73 GLN A N 1
ATOM 541 C CA . GLN A 1 73 ? -5.050 6.111 19.023 1.00 88.12 73 GLN A CA 1
ATOM 542 C C . GLN A 1 73 ? -4.826 5.232 17.790 1.00 88.12 73 GLN A C 1
ATOM 544 O O . GLN A 1 73 ? -5.766 4.829 17.104 1.00 88.12 73 GLN A O 1
ATOM 549 N N . GLY A 1 74 ? -3.557 4.936 17.518 1.00 89.62 74 GLY A N 1
ATOM 550 C CA . GLY A 1 74 ? -3.117 4.091 16.412 1.00 89.62 74 GLY A CA 1
ATOM 551 C C . GLY A 1 74 ? -1.717 4.471 15.930 1.00 89.62 74 GLY A C 1
ATOM 552 O O . GLY A 1 74 ? -1.227 5.562 16.220 1.00 89.62 74 GLY A O 1
ATOM 553 N N . SER A 1 75 ? -1.052 3.576 15.207 1.00 90.00 75 SER A N 1
ATOM 554 C CA . SER A 1 75 ? 0.227 3.862 14.544 1.00 90.00 75 SER A CA 1
ATOM 555 C C . SER A 1 75 ? 0.221 3.341 13.112 1.00 90.00 75 SER A C 1
ATOM 557 O O . SER A 1 75 ? -0.237 2.231 12.854 1.00 90.00 75 SER A O 1
ATOM 559 N N . ILE A 1 76 ? 0.756 4.126 12.179 1.00 89.75 76 ILE A N 1
ATOM 560 C CA . ILE A 1 76 ? 0.946 3.711 10.787 1.00 89.75 76 ILE A CA 1
ATOM 561 C C . ILE A 1 76 ? 2.435 3.774 10.485 1.00 89.75 76 ILE A C 1
ATOM 563 O O . ILE A 1 76 ? 3.022 4.844 10.554 1.00 89.75 76 ILE A O 1
ATOM 567 N N . ILE A 1 77 ? 3.026 2.643 10.123 1.00 87.25 77 ILE A N 1
ATOM 568 C CA . ILE A 1 77 ? 4.435 2.503 9.763 1.00 87.25 77 ILE A CA 1
ATOM 569 C C . ILE A 1 77 ? 4.512 2.278 8.253 1.00 87.25 77 ILE A C 1
ATOM 571 O O . ILE A 1 77 ? 3.859 1.384 7.721 1.00 87.25 77 ILE A O 1
ATOM 575 N N . GLN A 1 78 ? 5.313 3.081 7.558 1.00 84.44 78 GLN A N 1
ATOM 576 C CA . GLN A 1 78 ? 5.588 2.920 6.128 1.00 84.44 78 GLN A CA 1
ATOM 577 C C . GLN A 1 78 ? 6.995 2.356 5.957 1.00 84.44 78 GLN A C 1
ATOM 579 O O . GLN A 1 78 ? 7.964 2.96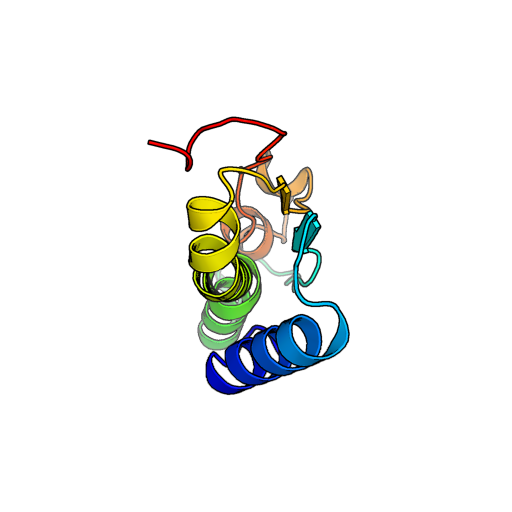1 6.423 1.00 84.44 78 GLN A O 1
ATOM 584 N N . ILE A 1 79 ? 7.122 1.215 5.286 1.00 83.12 79 ILE A N 1
ATOM 585 C CA . ILE A 1 79 ? 8.428 0.633 4.982 1.00 83.12 79 ILE A CA 1
ATOM 586 C C . ILE A 1 79 ? 8.939 1.228 3.670 1.00 83.12 79 ILE A C 1
ATOM 588 O O . ILE A 1 79 ? 8.387 0.995 2.595 1.00 83.12 79 ILE A O 1
ATOM 592 N N . SER A 1 80 ? 10.026 1.995 3.756 1.00 72.94 80 SER A N 1
ATOM 593 C CA . SER A 1 80 ? 10.717 2.573 2.599 1.00 72.94 80 SER A CA 1
ATOM 594 C C . SER A 1 80 ? 12.099 1.936 2.397 1.00 72.94 80 SER A C 1
ATOM 596 O O . SER A 1 80 ? 12.486 1.015 3.112 1.00 72.94 80 SER A O 1
ATOM 598 N N . SER A 1 81 ? 12.831 2.377 1.375 1.00 68.44 81 SER A N 1
ATOM 599 C CA . SER A 1 81 ? 14.198 1.929 1.073 1.00 68.44 81 SER A CA 1
ATOM 600 C C . SER A 1 81 ? 15.142 3.126 1.037 1.00 68.44 81 SER A C 1
ATOM 602 O O . SER A 1 81 ? 14.722 4.216 0.666 1.00 68.44 81 SER A O 1
ATOM 604 N N . ILE A 1 82 ? 16.432 2.921 1.332 1.00 65.25 82 ILE A N 1
ATOM 605 C CA . ILE A 1 82 ? 17.469 3.956 1.164 1.00 65.25 82 ILE A CA 1
ATOM 606 C C . ILE A 1 82 ? 17.547 4.479 -0.278 1.00 65.25 82 ILE A C 1
ATOM 608 O O . ILE A 1 82 ? 17.911 5.629 -0.500 1.00 65.25 82 ILE A O 1
ATOM 612 N N . ALA A 1 83 ? 17.130 3.661 -1.251 1.00 58.25 83 ALA A N 1
ATOM 613 C CA . ALA A 1 83 ? 16.995 4.061 -2.648 1.00 58.25 83 ALA A CA 1
ATOM 614 C C . ALA A 1 83 ? 15.993 5.214 -2.851 1.00 58.25 83 ALA A C 1
ATOM 616 O O . ALA A 1 83 ? 16.029 5.855 -3.888 1.00 58.25 83 ALA A O 1
ATOM 617 N N . ALA A 1 84 ? 15.112 5.496 -1.883 1.00 58.19 84 ALA A N 1
ATOM 618 C CA . ALA A 1 84 ? 14.238 6.670 -1.899 1.00 58.19 84 ALA A CA 1
ATOM 619 C C . ALA A 1 84 ? 14.991 7.977 -1.590 1.00 58.19 84 ALA A C 1
ATOM 621 O O . ALA A 1 84 ? 14.552 9.050 -1.989 1.00 58.19 84 ALA A O 1
ATOM 622 N N . ASN A 1 85 ? 16.121 7.894 -0.878 1.00 55.19 85 ASN A N 1
ATOM 623 C CA . ASN A 1 85 ? 16.919 9.055 -0.484 1.00 55.19 85 ASN A CA 1
ATOM 624 C C . ASN A 1 85 ? 18.002 9.405 -1.510 1.00 55.19 85 ASN A C 1
ATOM 626 O O . ASN A 1 85 ? 18.416 10.558 -1.581 1.00 55.19 85 ASN A O 1
ATOM 630 N N . PHE A 1 86 ? 18.468 8.427 -2.289 1.00 58.47 86 PHE A N 1
ATOM 631 C CA . PHE A 1 86 ? 19.496 8.622 -3.307 1.00 58.47 86 PHE A CA 1
ATOM 632 C C . PHE A 1 86 ? 19.131 7.838 -4.564 1.00 58.47 86 PHE A C 1
ATOM 634 O O . PHE A 1 86 ? 18.836 6.643 -4.491 1.00 58.47 86 PHE A O 1
ATOM 641 N N . GLY A 1 87 ? 19.182 8.501 -5.721 1.00 58.19 87 GLY A N 1
ATOM 642 C CA . GLY A 1 87 ? 19.014 7.841 -7.010 1.00 58.19 87 GLY A CA 1
ATOM 643 C C . GLY A 1 87 ? 20.115 6.804 -7.206 1.00 58.19 87 GLY A C 1
ATOM 644 O O . GLY A 1 87 ? 21.282 7.152 -7.364 1.00 58.19 87 GLY A O 1
ATOM 645 N N . LEU A 1 88 ? 19.751 5.525 -7.172 1.00 60.97 88 LEU A N 1
ATOM 646 C CA . LEU A 1 88 ? 20.671 4.451 -7.525 1.00 60.97 88 LEU A CA 1
ATOM 647 C C . LEU A 1 88 ? 20.720 4.318 -9.056 1.00 60.97 88 LEU A C 1
ATOM 649 O O . LEU A 1 88 ? 19.656 4.370 -9.691 1.00 60.97 88 LEU A O 1
ATOM 653 N N . PRO A 1 89 ? 21.910 4.116 -9.658 1.00 66.31 89 PRO A N 1
ATOM 654 C CA . PRO A 1 89 ? 22.028 3.857 -11.087 1.00 66.31 89 PRO A CA 1
ATOM 655 C C . PRO A 1 89 ? 21.075 2.736 -11.503 1.00 66.31 89 PRO A C 1
ATOM 657 O O . PRO A 1 89 ? 20.959 1.725 -10.805 1.00 66.31 89 PRO A O 1
ATOM 660 N N . TYR A 1 90 ? 20.369 2.926 -12.619 1.00 67.19 90 TYR A N 1
ATOM 661 C CA . TYR A 1 90 ? 19.427 1.937 -13.154 1.00 67.19 90 TYR A CA 1
ATOM 662 C C . TYR A 1 90 ? 18.232 1.604 -12.231 1.00 67.19 90 TYR A C 1
ATOM 664 O O . TYR A 1 90 ? 17.584 0.572 -12.385 1.00 67.19 90 TYR A O 1
ATOM 672 N N . ARG A 1 91 ? 17.926 2.445 -11.231 1.00 59.16 91 ARG A N 1
ATOM 673 C CA . ARG A 1 91 ? 16.759 2.288 -10.334 1.00 59.16 91 ARG A CA 1
ATOM 674 C C . ARG A 1 91 ? 16.014 3.602 -10.094 1.00 59.16 91 ARG A C 1
ATOM 676 O O . ARG A 1 91 ? 15.311 3.742 -9.090 1.00 59.16 91 ARG A O 1
ATOM 683 N N . GLY A 1 92 ? 16.136 4.548 -11.025 1.00 61.53 92 GLY A N 1
ATOM 684 C CA . GLY A 1 92 ? 15.535 5.881 -10.922 1.00 61.53 92 GLY A CA 1
ATOM 685 C C . GLY A 1 92 ? 14.017 5.847 -10.724 1.00 61.53 92 GLY A C 1
ATOM 686 O O . GLY A 1 92 ? 13.489 6.566 -9.878 1.00 61.53 92 GLY A O 1
ATOM 687 N N . SER A 1 93 ? 13.301 4.964 -11.423 1.00 65.56 93 SER A N 1
ATOM 688 C CA . SER A 1 93 ? 11.839 4.849 -11.291 1.00 65.56 93 SER A CA 1
ATOM 689 C C . SER A 1 93 ? 11.419 4.333 -9.906 1.00 65.56 93 SER A C 1
ATOM 691 O O . SER A 1 93 ? 10.503 4.872 -9.288 1.00 65.56 93 SER A O 1
ATOM 693 N N . THR A 1 94 ? 12.141 3.350 -9.354 1.00 63.06 94 THR A N 1
ATOM 694 C CA . THR A 1 94 ? 11.892 2.815 -7.998 1.00 63.06 94 THR A CA 1
ATOM 695 C C . THR A 1 94 ? 12.208 3.816 -6.898 1.00 63.06 94 THR A C 1
ATOM 697 O O . THR A 1 94 ? 11.464 3.889 -5.920 1.00 63.06 94 THR A O 1
ATOM 700 N N . ALA A 1 95 ? 13.288 4.582 -7.059 1.00 58.81 95 ALA A N 1
ATOM 701 C CA . ALA A 1 95 ? 13.677 5.633 -6.128 1.00 58.81 95 ALA A CA 1
ATOM 702 C C . ALA A 1 95 ? 12.567 6.686 -5.970 1.00 58.81 95 ALA A C 1
ATOM 704 O O . ALA A 1 95 ? 12.187 7.024 -4.853 1.00 58.81 95 ALA A O 1
ATOM 705 N N . GLN A 1 96 ? 11.981 7.130 -7.086 1.00 60.12 96 GLN A N 1
ATOM 706 C CA . GLN A 1 96 ? 10.925 8.149 -7.104 1.00 60.12 96 GLN A CA 1
ATOM 707 C C . GLN A 1 96 ? 9.591 7.657 -6.531 1.00 60.12 96 GLN A C 1
ATOM 709 O O . GLN A 1 96 ? 8.857 8.420 -5.908 1.00 60.12 96 GLN A O 1
ATOM 714 N N . ALA A 1 97 ? 9.262 6.380 -6.726 1.00 60.62 97 ALA A N 1
ATOM 715 C CA . ALA A 1 97 ? 7.977 5.828 -6.308 1.00 60.62 97 ALA A CA 1
ATOM 716 C C . ALA A 1 97 ? 7.925 5.418 -4.827 1.00 60.62 97 ALA A C 1
ATOM 718 O O . ALA A 1 97 ? 6.896 4.921 -4.372 1.00 60.62 97 ALA A O 1
ATOM 719 N N . ARG A 1 98 ? 9.013 5.564 -4.063 1.00 65.06 98 ARG A N 1
ATOM 720 C CA . ARG A 1 98 ? 9.047 5.206 -2.640 1.00 65.06 98 ARG A CA 1
ATOM 721 C C . ARG A 1 98 ? 8.752 6.444 -1.783 1.00 65.06 98 ARG A C 1
ATOM 723 O O . ARG A 1 98 ? 9.515 7.405 -1.827 1.00 65.06 98 ARG A O 1
ATOM 730 N N . PRO A 1 99 ? 7.685 6.439 -0.966 1.00 56.28 99 PRO A N 1
ATOM 731 C CA . PRO A 1 99 ? 7.408 7.553 -0.069 1.00 56.28 99 PRO A CA 1
ATOM 732 C C . PRO A 1 99 ? 8.543 7.769 0.946 1.00 56.28 99 PRO A C 1
ATOM 734 O O . PRO A 1 99 ? 9.044 6.820 1.556 1.00 56.28 99 PRO A O 1
ATOM 737 N N . HIS A 1 100 ? 8.901 9.033 1.183 1.00 51.59 100 HIS A N 1
ATOM 738 C CA . HIS A 1 100 ? 9.844 9.464 2.222 1.00 51.59 100 HIS A CA 1
ATOM 739 C C . HIS A 1 100 ? 9.121 9.733 3.554 1.00 51.59 100 HIS A C 1
ATOM 741 O O . HIS A 1 100 ? 9.357 10.732 4.221 1.00 51.59 100 HIS A O 1
ATOM 747 N N . TRP A 1 101 ? 8.188 8.873 3.962 1.00 45.75 101 TRP A N 1
ATOM 748 C CA . TRP A 1 101 ? 7.351 9.153 5.132 1.00 45.75 101 TRP A CA 1
ATOM 749 C C . TRP A 1 101 ? 7.504 8.066 6.186 1.00 45.75 101 TRP A C 1
ATOM 751 O O . TRP A 1 101 ? 6.671 7.174 6.277 1.00 45.75 101 TRP A O 1
ATOM 761 N N . ILE A 1 102 ? 8.528 8.152 7.040 1.00 38.84 102 ILE A N 1
ATOM 762 C CA . ILE A 1 102 ? 8.471 7.445 8.325 1.00 38.84 102 ILE A CA 1
ATOM 763 C C . ILE A 1 102 ? 7.489 8.222 9.199 1.00 38.84 102 ILE A C 1
ATOM 765 O O . ILE A 1 102 ? 7.850 9.183 9.882 1.00 38.84 102 ILE A O 1
ATOM 769 N N . VAL A 1 103 ? 6.222 7.816 9.181 1.00 42.62 103 VAL A N 1
ATOM 770 C CA . VAL A 1 103 ? 5.313 8.189 10.259 1.00 42.62 103 VAL A CA 1
ATOM 771 C C . VAL A 1 103 ? 5.736 7.334 11.453 1.00 42.62 103 VAL A C 1
ATOM 773 O O . VAL A 1 103 ? 5.342 6.186 11.609 1.00 42.62 103 VAL A O 1
ATOM 776 N N . GLY A 1 104 ? 6.627 7.877 12.289 1.00 36.66 104 GLY A N 1
ATOM 777 C CA . GLY A 1 104 ? 6.758 7.404 13.669 1.00 36.66 104 GLY A CA 1
ATOM 778 C C . GLY A 1 104 ? 5.430 7.618 14.416 1.00 36.66 104 GLY A C 1
ATOM 779 O O . GLY A 1 104 ? 4.443 8.008 13.795 1.00 36.66 104 GLY A O 1
ATOM 780 N N . PRO A 1 105 ? 5.360 7.473 15.748 1.00 38.78 105 PRO A N 1
ATOM 781 C CA . PRO A 1 105 ? 4.166 7.801 16.543 1.00 38.78 105 PRO A CA 1
ATOM 782 C C . PRO A 1 105 ? 3.865 9.321 16.576 1.00 38.78 105 PRO A C 1
ATOM 784 O O . PRO A 1 105 ? 3.580 9.919 17.615 1.00 38.78 105 PRO A O 1
ATOM 787 N N . LYS A 1 106 ? 3.965 10.003 15.431 1.00 38.41 106 LYS A N 1
ATOM 788 C CA . LYS A 1 106 ? 3.678 11.411 15.252 1.00 38.41 106 LYS A CA 1
ATOM 789 C C . LYS A 1 106 ? 2.177 11.566 15.112 1.00 38.41 106 LYS A C 1
ATOM 791 O O . LYS A 1 106 ? 1.559 11.166 14.131 1.00 38.41 106 LYS A O 1
ATOM 796 N N . ARG A 1 107 ? 1.643 12.206 16.146 1.00 44.75 107 ARG A N 1
ATOM 797 C CA . ARG A 1 107 ? 0.291 12.717 16.391 1.00 44.75 107 ARG A CA 1
ATOM 798 C C . ARG A 1 107 ? -0.265 13.649 15.293 1.00 44.75 107 ARG A C 1
ATOM 800 O O . ARG A 1 107 ? -1.034 14.552 15.596 1.00 44.75 107 ARG A O 1
ATOM 807 N N . CYS A 1 108 ? 0.126 13.483 14.031 1.00 41.22 108 CYS A N 1
ATOM 808 C CA . CYS A 1 108 ? -0.242 14.360 12.920 1.00 41.22 108 CYS A CA 1
ATOM 809 C C . CYS A 1 108 ? -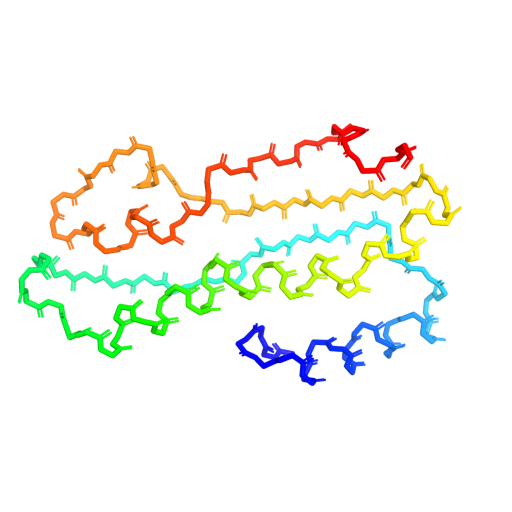1.650 14.094 12.362 1.00 41.22 108 CYS A C 1
ATOM 811 O O . CYS A 1 108 ? -2.073 14.809 11.463 1.00 41.22 108 CYS A O 1
ATOM 813 N N . ALA A 1 109 ? -2.397 13.121 12.895 1.00 44.88 109 ALA A N 1
ATOM 814 C CA . ALA A 1 109 ? -3.759 12.821 12.447 1.00 44.88 109 ALA A CA 1
ATOM 815 C C . ALA A 1 109 ? -4.847 12.976 13.530 1.00 44.88 109 ALA A C 1
ATOM 817 O O . ALA A 1 109 ? -6.000 12.681 13.229 1.00 44.88 109 ALA A O 1
ATOM 818 N N . TRP A 1 110 ? -4.506 13.426 14.750 1.00 48.34 110 TRP A N 1
ATOM 819 C CA . TRP A 1 110 ? -5.419 13.452 15.913 1.00 48.34 110 TRP A CA 1
ATOM 820 C C . TRP A 1 110 ? -6.000 14.830 16.269 1.00 48.34 110 TRP A C 1
ATOM 822 O O . TRP A 1 110 ? -6.461 15.006 17.399 1.00 48.34 110 TRP A O 1
ATOM 832 N N . ARG A 1 111 ? -5.920 15.813 15.367 1.00 46.84 111 ARG A N 1
ATOM 833 C CA . ARG A 1 111 ? -6.704 17.046 15.513 1.00 46.84 111 ARG A CA 1
ATOM 834 C C . ARG A 1 111 ? -8.100 16.834 14.959 1.00 46.84 111 ARG A C 1
ATOM 836 O O . ARG A 1 111 ? -8.190 16.195 13.887 1.00 46.84 111 ARG A O 1
#

Secondary structure (DSSP, 8-state):
--TT-HHHHHHHHHHHHHHHS---EEEE-------B-GGGS-HHHHHHHHIIIIIIHHHHHHHHHHHHHHHT--EEEE---GGGTS--TTBHHHHHTS------S--TT--

Sequence (111 aa):
MDISDSASVDKAVAEILQREGRIDVVVNNAGLGIQGAVEDVDPDMALRLLNINVLGAHRVCRAVLPGMRERKQGSIIQISSIAANFGLPYRGSTAQARPHWIVGPKRCAWR

pLDDT: mean 80.84, std 17.84, range [36.66, 98.25]